Protein AF-A0A940NI03-F1 (afdb_monomer_lite)

Foldseek 3Di:
DDDPVPPDPPVVVVVVVVVVCVVCVVCVVPPVPDVVVVVVVVVVVVVVVVVVVVVVVVVCVVCVVVVHDDPVRVVVVVVVVVVVVVVVVVVVVVVVVVVVVVVVVVVVVVVVVVVVVVVVVVVVVVVVVVVVVVVVVVVVVVVVVVD

Secondary structure (DSSP, 8-state):
----TT--HHHHHHHHHHHHHHHHHHHHHHHTTSHHHHHHHHHHHHHHHHHHHHHHHHHHHHHHHTTPPPHHHHHHHHHHHHHHHHHHHHHHHHHHHHHHHHHHHHHHHHHHHHHHHHHHHHHHHHHHHHHHHHHHHHHHHHHHH--

Organism: NCBI:txid2820819

Structure (mmCIF, N/CA/C/O backbone):
data_AF-A0A940NI03-F1
#
_entry.id   AF-A0A940NI03-F1
#
loop_
_atom_site.group_PDB
_atom_site.id
_atom_site.type_symbol
_atom_site.label_atom_id
_atom_site.label_alt_id
_atom_site.label_comp_id
_atom_site.label_asym_id
_atom_site.label_entity_id
_atom_site.label_seq_id
_atom_site.pdbx_PDB_ins_code
_atom_site.Cartn_x
_atom_site.Cartn_y
_atom_site.Cartn_z
_atom_site.occupancy
_atom_site.B_iso_or_equiv
_atom_site.auth_seq_id
_atom_site.auth_comp_id
_atom_site.auth_asym_id
_atom_site.auth_atom_id
_atom_site.pdbx_PDB_model_num
ATOM 1 N N . MET A 1 1 ? 25.962 18.718 -73.850 1.00 43.06 1 MET A N 1
ATOM 2 C CA . MET A 1 1 ? 26.488 18.602 -72.474 1.00 43.06 1 MET A CA 1
ATOM 3 C C . MET A 1 1 ? 25.319 18.797 -71.528 1.00 43.06 1 MET A C 1
ATOM 5 O O . MET A 1 1 ? 24.975 19.934 -71.237 1.00 43.06 1 MET A O 1
ATOM 9 N N . THR A 1 2 ? 24.671 17.713 -71.105 1.00 37.06 2 THR A N 1
ATOM 10 C CA . THR A 1 2 ? 23.636 17.782 -70.067 1.00 37.06 2 THR A CA 1
ATOM 11 C C . THR A 1 2 ? 23.714 16.507 -69.241 1.00 37.06 2 THR A C 1
ATOM 13 O O . THR A 1 2 ? 23.519 15.406 -69.748 1.00 37.06 2 THR A O 1
ATOM 16 N N . ASN A 1 3 ? 24.109 16.696 -67.986 1.00 46.69 3 ASN A N 1
ATOM 17 C CA . ASN A 1 3 ? 24.268 15.703 -66.933 1.00 46.69 3 ASN A CA 1
ATOM 18 C C . ASN A 1 3 ? 22.977 14.885 -66.764 1.00 46.69 3 ASN A C 1
ATOM 20 O O . ASN A 1 3 ? 21.975 15.423 -66.301 1.00 46.69 3 ASN A O 1
ATOM 24 N N . GLN A 1 4 ? 23.004 13.595 -67.103 1.00 46.88 4 GLN A N 1
ATOM 25 C CA . GLN A 1 4 ? 21.900 12.653 -66.854 1.00 46.88 4 GLN A CA 1
ATOM 26 C C . GLN A 1 4 ? 22.234 11.599 -65.786 1.00 46.88 4 GLN A C 1
ATOM 28 O O . GLN A 1 4 ? 21.522 10.612 -65.636 1.00 46.88 4 GLN A O 1
ATOM 33 N N . ASN A 1 5 ? 23.250 11.841 -64.955 1.00 48.03 5 ASN A N 1
ATOM 34 C CA . ASN A 1 5 ? 23.602 10.961 -63.833 1.00 48.03 5 ASN A CA 1
ATOM 35 C C . ASN A 1 5 ? 22.630 11.057 -62.630 1.00 48.03 5 ASN A C 1
ATOM 37 O O . ASN A 1 5 ? 22.924 10.529 -61.567 1.00 48.03 5 ASN A O 1
ATOM 41 N N . PHE A 1 6 ? 21.474 11.719 -62.781 1.00 53.53 6 PHE A N 1
ATOM 42 C CA . PHE A 1 6 ? 20.450 11.870 -61.733 1.00 53.53 6 PHE A CA 1
ATOM 43 C C . PHE A 1 6 ? 19.268 10.883 -61.865 1.00 53.53 6 PHE A C 1
ATOM 45 O O . PHE A 1 6 ? 18.307 10.960 -61.109 1.00 53.53 6 PHE A O 1
ATOM 52 N N . THR A 1 7 ? 19.275 9.969 -62.839 1.00 60.22 7 THR A N 1
ATOM 53 C CA . THR A 1 7 ? 18.024 9.339 -63.316 1.00 60.22 7 THR A CA 1
ATOM 54 C C . THR A 1 7 ? 17.861 7.849 -63.039 1.00 60.22 7 THR A C 1
ATOM 56 O O . THR A 1 7 ? 17.155 7.175 -63.782 1.00 60.22 7 THR A O 1
ATOM 59 N N . ASP A 1 8 ? 18.426 7.318 -61.954 1.00 69.19 8 ASP A N 1
ATOM 60 C CA . ASP A 1 8 ? 17.980 5.995 -61.505 1.00 69.19 8 ASP A CA 1
ATOM 61 C C . ASP A 1 8 ? 18.061 5.817 -59.977 1.00 69.19 8 ASP A C 1
ATOM 63 O O . ASP A 1 8 ? 19.073 5.347 -59.446 1.00 69.19 8 ASP A O 1
ATOM 67 N N . PRO A 1 9 ? 16.988 6.182 -59.247 1.00 72.25 9 PRO A N 1
ATOM 68 C CA . PRO A 1 9 ? 16.853 5.923 -57.815 1.00 72.25 9 PRO A CA 1
ATOM 69 C C . PRO A 1 9 ? 17.059 4.449 -57.450 1.00 72.25 9 PRO A C 1
ATOM 71 O O . PRO A 1 9 ? 17.517 4.164 -56.347 1.00 72.25 9 PRO A O 1
ATOM 74 N N . LEU A 1 10 ? 16.777 3.516 -58.371 1.00 82.06 10 LEU A N 1
ATOM 75 C CA . LEU A 1 10 ? 17.008 2.091 -58.151 1.00 82.06 10 LEU A CA 1
ATOM 76 C C . LEU A 1 10 ? 18.491 1.738 -58.254 1.00 82.06 10 LEU A C 1
ATOM 78 O O . LEU A 1 10 ? 18.933 0.873 -57.509 1.00 82.06 10 LEU A O 1
ATOM 82 N N . LYS A 1 11 ? 19.282 2.413 -59.101 1.00 82.31 11 LYS A N 1
ATOM 83 C CA . LYS A 1 11 ? 20.748 2.244 -59.103 1.00 82.31 11 LYS A CA 1
ATOM 84 C C . LYS A 1 11 ? 21.387 2.802 -57.849 1.00 82.31 11 LYS A C 1
ATOM 86 O O . LYS A 1 11 ? 22.228 2.125 -57.283 1.00 82.31 11 LYS A O 1
ATOM 91 N N . ILE A 1 12 ? 20.968 3.980 -57.395 1.00 82.69 12 ILE A N 1
ATOM 92 C CA . ILE A 1 12 ? 21.475 4.553 -56.140 1.00 82.69 12 ILE A CA 1
ATOM 93 C C . ILE A 1 12 ? 21.096 3.641 -54.967 1.00 82.69 12 ILE A C 1
ATOM 95 O O . ILE A 1 12 ? 21.940 3.314 -54.140 1.00 82.69 12 ILE A O 1
ATOM 99 N N . TRP A 1 13 ? 19.849 3.164 -54.920 1.00 80.88 13 TRP A N 1
ATOM 100 C CA . TRP A 1 13 ? 19.408 2.208 -53.905 1.00 80.88 13 TRP A CA 1
ATOM 101 C C . TRP A 1 13 ? 20.171 0.883 -53.984 1.00 80.88 13 TRP A C 1
ATOM 103 O O . TRP A 1 13 ? 20.570 0.351 -52.953 1.00 80.88 13 TRP A O 1
ATOM 113 N N . LYS A 1 14 ? 20.433 0.384 -55.195 1.00 84.75 14 LYS A N 1
ATOM 114 C CA . LYS A 1 14 ? 21.223 -0.826 -55.427 1.00 84.75 14 LYS A CA 1
ATOM 115 C C . LYS A 1 14 ? 22.678 -0.645 -55.015 1.00 84.75 14 LYS A C 1
ATOM 117 O O . LYS A 1 14 ? 23.214 -1.512 -54.351 1.00 84.75 14 LYS A O 1
ATOM 122 N N . GLU A 1 15 ? 23.306 0.478 -55.336 1.00 85.94 15 GLU A N 1
ATOM 123 C CA . GLU A 1 15 ? 24.670 0.780 -54.899 1.00 85.94 15 GLU A CA 1
ATOM 124 C C . GLU A 1 15 ? 24.752 0.897 -53.374 1.00 85.94 15 GLU A C 1
ATOM 126 O O . GLU A 1 15 ? 25.686 0.365 -52.776 1.00 85.94 15 GLU A O 1
ATOM 131 N N . ILE A 1 16 ? 23.762 1.521 -52.727 1.00 80.88 16 ILE A N 1
ATOM 132 C CA . ILE A 1 16 ? 23.661 1.587 -51.261 1.00 80.88 16 ILE A CA 1
ATOM 133 C C . ILE A 1 16 ? 23.452 0.189 -50.668 1.00 80.88 16 ILE A C 1
ATOM 135 O O . ILE A 1 16 ? 24.096 -0.152 -49.678 1.00 80.88 16 ILE A O 1
ATOM 139 N N . TYR A 1 17 ? 22.590 -0.631 -51.271 1.00 83.25 17 TYR A N 1
ATOM 140 C CA . TYR A 1 17 ? 22.344 -2.008 -50.849 1.00 83.25 17 TYR A CA 1
ATOM 141 C C . TYR A 1 17 ? 23.593 -2.877 -51.012 1.00 83.25 17 TYR A C 1
ATOM 143 O O . TYR A 1 17 ? 24.040 -3.454 -50.031 1.00 83.25 17 TYR A O 1
ATOM 151 N N . ASP A 1 18 ? 24.208 -2.901 -52.195 1.00 86.75 18 ASP A N 1
ATOM 152 C CA . ASP A 1 18 ? 25.410 -3.685 -52.505 1.00 86.75 18 ASP A CA 1
ATOM 153 C C . ASP A 1 18 ? 26.598 -3.251 -51.623 1.00 86.75 18 ASP A C 1
ATOM 155 O O . ASP A 1 18 ? 27.435 -4.065 -51.221 1.00 86.75 18 ASP A O 1
ATOM 159 N N . THR A 1 19 ? 26.688 -1.955 -51.300 1.00 81.12 19 THR A N 1
ATOM 160 C CA . THR A 1 19 ? 27.698 -1.416 -50.375 1.00 81.12 19 THR A CA 1
ATOM 161 C C . THR A 1 19 ? 27.415 -1.850 -48.938 1.00 81.12 19 THR A C 1
ATOM 163 O O . THR A 1 19 ? 28.332 -2.303 -48.248 1.00 81.12 19 THR A O 1
ATOM 166 N N . ASN A 1 20 ? 26.156 -1.783 -48.499 1.00 80.56 20 ASN A N 1
ATOM 167 C CA . ASN A 1 20 ? 25.737 -2.270 -47.188 1.00 80.56 20 ASN A CA 1
ATOM 168 C C . ASN A 1 20 ? 25.928 -3.783 -47.063 1.00 80.56 20 ASN A C 1
ATOM 170 O O . ASN A 1 20 ? 26.436 -4.229 -46.047 1.00 80.56 20 ASN A O 1
ATOM 174 N N . GLU A 1 21 ? 25.601 -4.574 -48.081 1.00 80.06 21 GLU A N 1
ATOM 175 C CA . GLU A 1 21 ? 25.763 -6.029 -48.088 1.00 80.06 21 GLU A CA 1
ATOM 176 C C . GLU A 1 21 ? 27.236 -6.426 -47.980 1.00 80.06 21 GLU A C 1
ATOM 178 O O . GLU A 1 21 ? 27.578 -7.326 -47.222 1.00 80.06 21 GLU A O 1
ATOM 183 N N . LYS A 1 22 ? 28.143 -5.722 -48.663 1.00 77.75 22 LYS A N 1
ATOM 184 C CA . LYS A 1 22 ? 29.587 -5.973 -48.528 1.00 77.75 22 LYS A CA 1
ATOM 185 C C . LYS A 1 22 ? 30.120 -5.574 -47.155 1.00 77.75 22 LYS A C 1
ATOM 187 O O . LYS A 1 22 ? 30.964 -6.282 -46.604 1.00 77.75 22 LYS A O 1
ATOM 192 N N . PHE A 1 23 ? 29.647 -4.454 -46.609 1.00 74.44 23 PHE A N 1
ATOM 193 C CA . PHE A 1 23 ? 30.044 -3.977 -45.286 1.00 74.44 23 PHE A CA 1
ATOM 194 C C . PHE A 1 23 ? 29.514 -4.901 -44.181 1.00 74.44 23 PHE A C 1
ATOM 196 O O . PHE A 1 23 ? 30.301 -5.405 -43.383 1.00 74.44 23 PHE A O 1
ATOM 203 N N . PHE A 1 24 ? 28.216 -5.215 -44.193 1.00 70.62 24 PHE A N 1
ATOM 204 C CA . PHE A 1 24 ? 27.585 -6.161 -43.274 1.00 70.62 24 PHE A CA 1
ATOM 205 C C . PHE A 1 24 ? 28.087 -7.587 -43.484 1.00 70.62 24 PHE A C 1
ATOM 207 O O . PHE A 1 24 ? 28.333 -8.271 -42.507 1.00 70.62 24 PHE A O 1
ATOM 214 N N . GLY A 1 25 ? 28.317 -8.039 -44.715 1.00 71.56 25 GLY A N 1
ATOM 215 C CA . GLY A 1 25 ? 28.840 -9.376 -45.005 1.00 71.56 25 GLY A CA 1
ATOM 216 C C . GLY A 1 25 ? 30.240 -9.595 -44.428 1.00 71.56 25 GLY A C 1
ATOM 217 O O . GLY A 1 25 ? 30.493 -10.622 -43.802 1.00 71.56 25 GLY A O 1
ATOM 218 N N . LYS A 1 26 ? 31.136 -8.602 -44.545 1.00 66.25 26 LYS A N 1
ATOM 219 C CA . LYS A 1 26 ? 32.454 -8.640 -43.885 1.00 66.25 26 LYS A CA 1
ATOM 220 C C . LYS A 1 26 ? 32.365 -8.471 -42.368 1.00 66.25 26 LYS A C 1
ATOM 222 O O . LYS A 1 26 ? 33.044 -9.184 -41.636 1.00 66.25 26 LYS A O 1
ATOM 227 N N . MET A 1 27 ? 31.537 -7.545 -41.888 1.00 68.19 27 MET A N 1
ATOM 228 C CA . MET A 1 27 ? 31.376 -7.272 -40.457 1.00 68.19 27 MET A CA 1
ATOM 229 C C . MET A 1 27 ? 30.722 -8.453 -39.723 1.00 68.19 27 MET A C 1
ATOM 231 O O . MET A 1 27 ? 31.146 -8.817 -38.637 1.00 68.19 27 MET A O 1
ATOM 235 N N . VAL A 1 28 ? 29.739 -9.119 -40.320 1.00 69.38 28 VAL A N 1
ATOM 236 C CA . VAL A 1 28 ? 29.086 -10.297 -39.735 1.00 69.38 28 VAL A CA 1
ATOM 237 C C . VAL A 1 28 ? 30.046 -11.482 -39.681 1.00 69.38 28 VAL A C 1
ATOM 239 O O . VAL A 1 28 ? 30.080 -12.176 -38.672 1.00 69.38 28 VAL A O 1
ATOM 242 N N . ASN A 1 29 ? 30.862 -11.693 -40.716 1.00 68.50 29 ASN A N 1
ATOM 243 C CA . ASN A 1 29 ? 31.791 -12.820 -40.750 1.00 68.50 29 ASN A CA 1
ATOM 244 C C . ASN A 1 29 ? 32.967 -12.662 -39.768 1.00 68.50 29 ASN A C 1
ATOM 246 O O . ASN A 1 29 ? 33.324 -13.618 -39.085 1.00 68.50 29 ASN A O 1
ATOM 250 N N . ASP A 1 30 ? 33.535 -11.457 -39.655 1.00 67.25 30 ASP A N 1
ATOM 251 C CA . ASP A 1 30 ? 34.771 -11.237 -38.890 1.00 67.25 30 ASP A CA 1
ATOM 252 C C . ASP A 1 30 ? 34.552 -10.540 -37.536 1.00 67.25 30 ASP A C 1
ATOM 254 O O . ASP A 1 30 ? 35.455 -10.546 -36.699 1.00 67.25 30 ASP A O 1
ATOM 258 N N . SER A 1 31 ? 33.401 -9.895 -37.315 1.00 62.41 31 SER A N 1
ATOM 259 C CA . SER A 1 31 ? 33.144 -9.031 -36.150 1.00 62.41 31 SER A CA 1
ATOM 260 C C . SER A 1 31 ? 32.165 -9.654 -35.152 1.00 62.41 31 SER A C 1
ATOM 262 O O . SER A 1 31 ? 32.368 -9.477 -33.960 1.00 62.41 31 SER A O 1
ATOM 264 N N . VAL A 1 32 ? 31.197 -10.484 -35.573 1.00 65.38 32 VAL A N 1
ATOM 265 C CA . VAL A 1 32 ? 30.257 -11.179 -34.651 1.00 65.38 32 VAL A CA 1
ATOM 266 C C . VAL A 1 32 ? 30.967 -12.049 -33.605 1.00 65.38 32 VAL A C 1
ATOM 268 O O . VAL A 1 32 ? 30.439 -12.251 -32.515 1.00 65.38 32 VAL A O 1
ATOM 271 N N . GLN A 1 33 ? 32.169 -12.544 -33.910 1.00 64.81 33 GLN A N 1
ATOM 272 C CA . GLN A 1 33 ? 32.979 -13.342 -32.982 1.00 64.81 33 GLN A CA 1
ATOM 273 C C . GLN A 1 33 ? 33.957 -12.511 -32.133 1.00 64.81 33 GLN A C 1
ATOM 275 O O . GLN A 1 33 ? 34.646 -13.068 -31.281 1.00 64.81 33 GLN A O 1
ATOM 280 N N . LYS A 1 34 ? 34.046 -11.195 -32.357 1.00 72.12 34 LYS A N 1
ATOM 281 C CA . LYS A 1 34 ? 34.968 -10.298 -31.653 1.00 72.12 34 LYS A CA 1
ATOM 282 C C . LYS A 1 34 ? 34.247 -9.528 -30.556 1.00 72.12 34 LYS A C 1
ATOM 284 O O . LYS A 1 34 ? 33.114 -9.081 -30.716 1.00 72.12 34 LYS A O 1
ATOM 289 N N . GLU A 1 35 ? 34.956 -9.300 -29.458 1.00 67.31 35 GLU A N 1
ATOM 290 C CA . GLU A 1 35 ? 34.479 -8.520 -28.308 1.00 67.31 35 GLU A CA 1
ATOM 291 C C . GLU A 1 35 ? 34.065 -7.083 -28.699 1.00 67.31 35 GLU A C 1
ATOM 293 O O . GLU A 1 35 ? 33.133 -6.512 -28.133 1.00 67.31 35 GLU A O 1
ATOM 298 N N . GLU A 1 36 ? 34.665 -6.543 -29.764 1.00 70.94 36 GLU A N 1
ATOM 299 C CA . GLU A 1 36 ? 34.344 -5.248 -30.383 1.00 70.94 36 GLU A CA 1
ATOM 300 C C . GLU A 1 36 ? 32.885 -5.145 -30.870 1.00 70.94 36 GLU A C 1
ATOM 302 O O . GLU A 1 36 ? 32.275 -4.082 -30.754 1.00 70.94 36 GLU A O 1
ATOM 307 N N . PHE A 1 37 ? 32.284 -6.236 -31.361 1.00 73.88 37 PHE A N 1
ATOM 308 C CA . PHE A 1 37 ? 30.874 -6.241 -31.770 1.00 73.88 37 PHE A CA 1
ATOM 309 C C . PHE A 1 37 ? 29.934 -6.170 -30.567 1.00 73.88 37 PHE A C 1
ATOM 311 O O . PHE A 1 37 ? 28.938 -5.450 -30.608 1.00 73.88 37 PHE A O 1
ATOM 318 N N . SER A 1 38 ? 30.275 -6.853 -29.471 1.00 79.75 38 SER A N 1
ATOM 319 C CA . SER A 1 38 ? 29.539 -6.747 -28.205 1.00 79.75 38 SER A CA 1
ATOM 320 C C . SER A 1 38 ? 29.607 -5.322 -27.647 1.00 79.75 38 SER A C 1
ATOM 322 O O . SER A 1 38 ? 28.589 -4.754 -27.259 1.00 79.75 38 SER A O 1
ATOM 324 N N . SER A 1 39 ? 30.788 -4.696 -27.699 1.00 79.94 39 SER A N 1
ATOM 325 C CA . SER A 1 39 ? 30.984 -3.300 -27.290 1.00 79.94 39 SER A CA 1
ATOM 326 C C . SER A 1 39 ? 30.179 -2.314 -28.150 1.00 79.94 39 SER A C 1
ATOM 328 O O . SER A 1 39 ? 29.518 -1.415 -27.621 1.00 79.94 39 SER A O 1
ATOM 330 N N . TRP A 1 40 ? 30.154 -2.511 -29.471 1.00 79.44 40 TRP A N 1
ATOM 331 C CA . TRP A 1 40 ? 29.334 -1.701 -30.370 1.00 79.44 40 TRP A CA 1
ATOM 332 C C . TRP A 1 40 ? 27.834 -1.897 -30.121 1.00 79.44 40 TRP A C 1
ATOM 334 O O . TRP A 1 40 ? 27.100 -0.916 -30.021 1.00 79.44 40 TRP A O 1
ATOM 344 N N . MET A 1 41 ? 27.376 -3.138 -29.937 1.00 79.94 41 MET A N 1
ATOM 345 C CA . MET A 1 41 ? 25.983 -3.422 -29.585 1.00 79.94 41 MET A CA 1
ATOM 346 C C . MET A 1 41 ? 25.593 -2.820 -28.231 1.00 79.94 41 MET A C 1
ATOM 348 O O . MET A 1 41 ? 24.486 -2.300 -28.104 1.00 79.94 41 MET A O 1
ATOM 352 N N . GLY A 1 42 ? 26.505 -2.814 -27.254 1.00 85.69 42 GLY A N 1
ATOM 353 C CA . GLY A 1 42 ? 26.341 -2.083 -25.997 1.00 85.69 42 GLY A CA 1
ATOM 354 C C . GLY A 1 42 ? 26.175 -0.582 -26.228 1.00 85.69 42 GLY A C 1
ATOM 355 O O . GLY A 1 42 ? 25.233 0.013 -25.725 1.00 85.69 42 GLY A O 1
ATOM 356 N N . THR A 1 43 ? 26.993 0.008 -27.100 1.00 86.25 43 THR A N 1
ATOM 357 C CA . THR A 1 43 ? 26.897 1.435 -27.454 1.00 86.25 43 THR A CA 1
ATOM 358 C C . THR A 1 43 ? 25.575 1.775 -28.155 1.00 86.25 43 THR A C 1
ATOM 360 O O . THR A 1 43 ? 24.972 2.812 -27.886 1.00 86.25 43 THR A O 1
ATOM 363 N N . ILE A 1 44 ? 25.084 0.902 -29.043 1.00 85.88 44 ILE A N 1
ATOM 364 C CA . ILE A 1 44 ? 23.778 1.069 -29.702 1.00 85.88 44 ILE A CA 1
ATOM 365 C C . ILE A 1 44 ? 22.629 0.916 -28.699 1.00 85.88 44 ILE A C 1
ATOM 367 O O . ILE A 1 44 ? 21.649 1.664 -28.764 1.00 85.88 44 ILE A O 1
ATOM 371 N N . LEU A 1 45 ? 22.741 -0.024 -27.759 1.00 90.56 45 LEU A N 1
ATOM 372 C CA . LEU A 1 45 ? 21.779 -0.182 -26.674 1.00 90.56 45 LEU A CA 1
ATOM 373 C C . LEU A 1 45 ? 21.757 1.061 -25.775 1.00 90.56 45 LEU A C 1
ATOM 375 O O . LEU A 1 45 ? 20.679 1.591 -25.508 1.00 90.56 45 LEU A O 1
ATOM 379 N N . ASP A 1 46 ? 22.922 1.573 -25.384 1.00 93.25 46 ASP A N 1
ATOM 380 C CA . ASP A 1 46 ? 23.061 2.794 -24.587 1.00 93.25 46 ASP A CA 1
ATOM 381 C C . ASP A 1 46 ? 22.482 4.004 -25.316 1.00 93.25 46 ASP A C 1
ATOM 383 O O . ASP A 1 46 ? 21.757 4.801 -24.721 1.00 93.25 46 ASP A O 1
ATOM 387 N N . PHE A 1 47 ? 22.714 4.113 -26.625 1.00 93.38 47 PHE A N 1
ATOM 388 C CA . PHE A 1 47 ? 22.105 5.153 -27.447 1.00 93.38 47 PHE A CA 1
ATOM 389 C C . PHE A 1 47 ? 20.575 5.034 -27.479 1.00 93.38 47 PHE A C 1
ATOM 391 O O . PHE A 1 47 ? 19.869 6.029 -27.309 1.00 93.38 47 PHE A O 1
ATOM 398 N N . ASN A 1 48 ? 20.033 3.819 -27.630 1.00 92.81 48 ASN A N 1
ATOM 399 C CA . ASN A 1 48 ? 18.589 3.592 -27.577 1.00 92.81 48 ASN A CA 1
ATOM 400 C C . ASN A 1 48 ? 17.996 4.004 -26.222 1.00 92.81 48 ASN A C 1
ATOM 402 O O . ASN A 1 48 ? 16.961 4.675 -26.177 1.00 92.81 48 ASN A O 1
ATOM 406 N N . LEU A 1 49 ? 18.654 3.613 -25.129 1.00 95.12 49 LEU A N 1
ATOM 407 C CA . LEU A 1 49 ? 18.254 3.967 -23.771 1.00 95.12 49 LEU A CA 1
ATOM 408 C C . LEU A 1 49 ? 18.337 5.477 -23.542 1.00 95.12 49 LEU A C 1
ATOM 410 O O . LEU A 1 49 ? 17.409 6.053 -22.978 1.00 95.12 49 LEU A O 1
ATOM 414 N N . TYR A 1 50 ? 19.388 6.129 -24.034 1.00 94.50 50 TYR A N 1
ATOM 415 C CA . TYR A 1 50 ? 19.549 7.576 -23.974 1.00 94.50 50 TYR A CA 1
ATOM 416 C C . TYR A 1 50 ? 18.420 8.305 -24.710 1.00 94.50 50 TYR A C 1
ATOM 418 O O . TYR A 1 50 ? 17.778 9.177 -24.126 1.00 94.50 50 TYR A O 1
ATOM 426 N N . CYS A 1 51 ? 18.109 7.914 -25.950 1.00 92.75 51 CYS A N 1
ATOM 427 C CA . CYS A 1 51 ? 16.999 8.504 -26.701 1.00 92.75 51 CYS A CA 1
ATOM 428 C C . CYS A 1 51 ? 15.657 8.306 -25.986 1.00 92.75 51 CYS A C 1
ATOM 430 O O . CYS A 1 51 ? 14.869 9.246 -25.888 1.00 92.75 51 CYS A O 1
ATOM 432 N N . LYS A 1 52 ? 15.399 7.106 -25.448 1.00 91.31 52 LYS A N 1
ATOM 433 C CA . LYS A 1 52 ? 14.190 6.831 -24.655 1.00 91.31 52 LYS A CA 1
ATOM 434 C C . LYS A 1 52 ? 14.117 7.703 -23.406 1.00 91.31 52 LYS A C 1
ATOM 436 O O . LYS A 1 52 ? 13.059 8.259 -23.126 1.00 91.31 52 LYS A O 1
ATOM 441 N N . LYS A 1 53 ? 15.228 7.845 -22.681 1.00 93.00 53 LYS A N 1
ATOM 442 C CA . LYS A 1 53 ? 15.313 8.692 -21.490 1.00 93.00 53 LYS A CA 1
ATOM 443 C C . LYS A 1 53 ? 15.039 10.152 -21.836 1.00 93.00 53 LYS A C 1
ATOM 445 O O . LYS A 1 53 ? 14.181 10.761 -21.217 1.00 93.00 53 LYS A O 1
ATOM 450 N N . MET A 1 54 ? 15.690 10.677 -22.868 1.00 93.38 54 MET A N 1
ATOM 451 C CA . MET A 1 54 ? 15.489 12.049 -23.325 1.00 93.38 54 MET A CA 1
ATOM 452 C C . MET A 1 54 ? 14.031 12.312 -23.725 1.00 93.38 54 MET A C 1
ATOM 454 O O . MET A 1 54 ? 13.470 13.333 -23.340 1.00 93.38 54 MET A O 1
ATOM 458 N N . LEU A 1 55 ? 13.391 11.391 -24.453 1.00 91.31 55 LEU A N 1
ATOM 459 C CA . LEU A 1 55 ? 11.966 11.508 -24.782 1.00 91.31 55 LEU A CA 1
ATOM 460 C C . LEU A 1 55 ? 11.082 11.503 -23.528 1.00 91.31 55 LEU A C 1
ATOM 462 O O . LEU A 1 55 ? 10.147 12.297 -23.438 1.00 91.31 55 LEU A O 1
ATOM 466 N N . ASN A 1 56 ? 11.383 10.638 -22.558 1.00 88.94 56 ASN A N 1
ATOM 467 C CA . ASN A 1 56 ? 10.648 10.565 -21.299 1.00 88.94 56 ASN A CA 1
ATOM 468 C C . ASN A 1 56 ? 10.800 11.850 -20.467 1.00 88.94 56 ASN A C 1
ATOM 470 O O . ASN A 1 56 ? 9.806 12.388 -19.987 1.00 88.94 56 ASN A O 1
ATOM 474 N N . ASP A 1 57 ? 12.019 12.379 -20.358 1.00 90.25 57 ASP A N 1
ATOM 475 C CA . ASP A 1 57 ? 12.317 13.609 -19.619 1.00 90.25 57 ASP A CA 1
ATOM 476 C C . ASP A 1 57 ? 11.624 14.822 -20.267 1.00 90.25 57 ASP A C 1
ATOM 478 O O . ASP A 1 57 ? 10.997 15.624 -19.574 1.00 90.25 57 ASP A O 1
ATOM 482 N N . GLN A 1 58 ? 11.637 14.914 -21.603 1.00 88.75 58 GLN A N 1
ATOM 483 C CA . GLN A 1 58 ? 10.905 15.957 -22.330 1.00 88.75 58 GLN A CA 1
ATOM 484 C C . GLN A 1 58 ? 9.391 15.843 -22.138 1.00 88.75 58 GLN A C 1
ATOM 486 O O . GLN A 1 58 ? 8.716 16.855 -21.955 1.00 88.75 58 GLN A O 1
ATOM 491 N N . SER A 1 59 ? 8.853 14.620 -22.151 1.00 86.69 59 SER A N 1
ATOM 492 C CA . SER A 1 59 ? 7.437 14.395 -21.867 1.00 86.69 59 SER A CA 1
ATOM 493 C C . SER A 1 59 ? 7.082 14.821 -20.445 1.00 86.69 59 SER A C 1
ATOM 495 O O . SER A 1 59 ? 6.028 15.416 -20.250 1.00 86.69 59 SER A O 1
ATOM 497 N N . LYS A 1 60 ? 7.948 14.555 -19.460 1.00 84.81 60 LYS A N 1
ATOM 498 C CA . LYS A 1 60 ? 7.722 14.956 -18.070 1.00 84.81 60 LYS A CA 1
ATOM 499 C C . LYS A 1 60 ? 7.697 16.474 -17.923 1.00 84.81 60 LYS A C 1
ATOM 501 O O . LYS A 1 60 ? 6.720 17.003 -17.417 1.00 84.81 60 LYS A O 1
ATOM 506 N N . LEU A 1 61 ? 8.687 17.176 -18.478 1.00 85.69 61 LEU A N 1
ATOM 507 C CA . LEU A 1 61 ? 8.717 18.643 -18.470 1.00 85.69 61 LEU A CA 1
ATOM 508 C C . LEU A 1 61 ? 7.488 19.260 -19.151 1.00 85.69 61 LEU A C 1
ATOM 510 O O . LEU A 1 61 ? 6.964 20.268 -18.685 1.00 85.69 61 LEU A O 1
ATOM 514 N N . PHE A 1 62 ? 7.013 18.659 -20.246 1.00 87.00 62 PHE A N 1
ATOM 515 C CA . PHE A 1 62 ? 5.792 19.106 -20.914 1.00 87.00 62 PHE A CA 1
ATOM 516 C C . PHE A 1 62 ? 4.542 18.898 -20.048 1.00 87.00 62 PHE A C 1
ATOM 518 O O . PHE A 1 62 ? 3.696 19.792 -19.977 1.00 87.00 62 PHE A O 1
ATOM 525 N N . LEU A 1 63 ? 4.415 17.735 -19.404 1.00 85.31 63 LEU A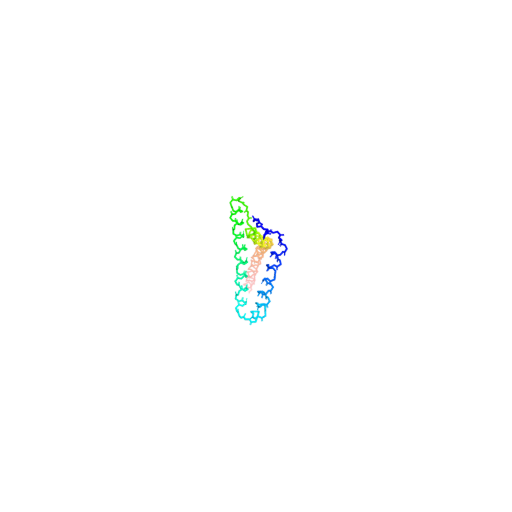 N 1
ATOM 526 C CA . LEU A 1 63 ? 3.297 17.434 -18.510 1.00 85.31 63 LEU A CA 1
ATOM 527 C C . LEU A 1 63 ? 3.316 18.361 -17.290 1.00 85.31 63 LEU A C 1
ATOM 529 O O . LEU A 1 63 ? 2.298 18.989 -17.011 1.00 85.31 63 LEU A O 1
ATOM 533 N N . ASP A 1 64 ? 4.481 18.554 -16.669 1.00 84.06 64 ASP A N 1
ATOM 534 C CA . ASP A 1 64 ? 4.678 19.464 -15.539 1.00 84.06 64 ASP A CA 1
ATOM 535 C C . ASP A 1 64 ? 4.296 20.906 -15.913 1.00 84.06 64 ASP A C 1
ATOM 537 O O . ASP A 1 64 ? 3.554 21.565 -15.187 1.00 84.06 64 ASP A O 1
ATOM 541 N N . ALA A 1 65 ? 4.723 21.390 -17.086 1.00 85.69 65 ALA A N 1
ATOM 542 C CA . ALA A 1 65 ? 4.385 22.734 -17.565 1.00 85.69 65 ALA A CA 1
ATOM 543 C C . ALA A 1 65 ? 2.877 22.938 -17.802 1.00 85.69 65 ALA A C 1
ATOM 545 O O . ALA A 1 65 ? 2.386 24.064 -17.717 1.00 85.69 65 ALA A O 1
ATOM 546 N N . ASN A 1 66 ? 2.139 21.864 -18.094 1.00 84.62 66 ASN A N 1
ATOM 547 C CA . ASN A 1 66 ? 0.688 21.883 -18.279 1.00 84.62 66 ASN A CA 1
ATOM 548 C C . ASN A 1 66 ? -0.078 21.396 -17.033 1.00 84.62 66 ASN A C 1
ATOM 550 O O . ASN A 1 66 ? -1.283 21.165 -17.121 1.00 84.62 66 ASN A O 1
ATOM 554 N N . ASN A 1 67 ? 0.593 21.252 -15.881 1.00 82.44 67 ASN A N 1
ATOM 555 C CA . ASN A 1 67 ? 0.033 20.720 -14.633 1.00 82.44 67 ASN A CA 1
ATOM 556 C C . ASN A 1 67 ? -0.638 19.340 -14.779 1.00 82.44 67 ASN A C 1
ATOM 558 O O . ASN A 1 67 ? -1.582 19.021 -14.053 1.00 82.44 67 ASN A O 1
ATOM 562 N N . PHE A 1 68 ? -0.173 18.513 -15.715 1.00 85.56 68 PHE A N 1
ATOM 563 C CA . PHE A 1 68 ? -0.616 17.131 -15.824 1.00 85.56 68 PHE A CA 1
ATOM 564 C C . PHE A 1 68 ? 0.275 16.218 -14.977 1.00 85.56 68 PHE A C 1
ATOM 566 O O . PHE A 1 68 ? 1.498 16.298 -15.082 1.00 85.56 68 PHE A O 1
ATOM 573 N N . PRO A 1 69 ? -0.310 15.318 -14.170 1.00 81.25 69 PRO A N 1
ATOM 574 C CA . PRO A 1 69 ? 0.468 14.373 -13.384 1.00 81.25 69 PRO A CA 1
ATOM 575 C C . PRO A 1 69 ? 1.174 13.359 -14.288 1.00 81.25 69 PRO A C 1
ATOM 577 O O . PRO A 1 69 ? 0.611 12.883 -15.280 1.00 81.25 69 PRO A O 1
ATOM 580 N N . SER A 1 70 ? 2.400 12.989 -13.918 1.00 86.12 70 SER A N 1
ATOM 581 C CA . SER A 1 70 ? 3.124 11.910 -14.583 1.00 86.12 70 SER A CA 1
ATOM 582 C C . SER A 1 70 ? 2.630 10.536 -14.112 1.00 86.12 70 SER A C 1
ATOM 584 O O . SER A 1 70 ? 1.939 10.397 -13.099 1.00 86.12 70 SER A O 1
ATOM 586 N N . LYS A 1 71 ? 3.014 9.475 -14.833 1.00 86.81 71 LYS A N 1
ATOM 587 C CA . LYS A 1 71 ? 2.709 8.093 -14.425 1.00 86.81 71 LYS A CA 1
ATOM 588 C C . LYS A 1 71 ? 3.277 7.764 -13.036 1.00 86.81 71 LYS A C 1
ATOM 590 O O . LYS A 1 71 ? 2.640 7.027 -12.285 1.00 86.81 71 LYS A O 1
ATOM 595 N N . ASP A 1 72 ? 4.444 8.309 -12.703 1.00 86.75 72 ASP A N 1
ATOM 596 C CA . ASP A 1 72 ? 5.097 8.077 -11.413 1.00 86.75 72 ASP A CA 1
ATOM 597 C C . ASP A 1 72 ? 4.314 8.730 -10.268 1.00 86.75 72 ASP A C 1
ATOM 599 O O . ASP A 1 72 ? 4.150 8.125 -9.208 1.00 86.75 72 ASP A O 1
ATOM 603 N N . ASP A 1 73 ? 3.754 9.921 -10.498 1.00 86.25 73 ASP A N 1
ATOM 604 C CA . ASP A 1 73 ? 2.931 10.616 -9.503 1.00 86.25 73 ASP A CA 1
ATOM 605 C C . ASP A 1 73 ? 1.642 9.839 -9.219 1.00 86.25 73 ASP A C 1
ATOM 607 O O . ASP A 1 73 ? 1.265 9.653 -8.063 1.00 86.25 73 ASP A O 1
ATOM 611 N N . ILE A 1 74 ? 1.007 9.300 -10.266 1.00 87.88 74 ILE A N 1
ATOM 612 C CA . ILE A 1 74 ? -0.180 8.442 -10.134 1.00 87.88 74 ILE A CA 1
ATOM 613 C C . ILE A 1 74 ? 0.153 7.176 -9.334 1.00 87.88 74 ILE A C 1
ATOM 615 O O . ILE A 1 74 ? -0.610 6.790 -8.450 1.00 87.88 74 ILE A O 1
ATOM 619 N N . ALA A 1 75 ? 1.294 6.538 -9.607 1.00 90.94 75 ALA A N 1
ATOM 620 C CA . ALA A 1 75 ? 1.727 5.349 -8.875 1.00 90.94 75 ALA A CA 1
ATOM 621 C C . ALA A 1 75 ? 2.020 5.653 -7.395 1.00 90.94 75 ALA A C 1
ATOM 623 O O . ALA A 1 75 ? 1.661 4.868 -6.516 1.00 90.94 75 ALA A O 1
ATOM 624 N N . SER A 1 76 ? 2.629 6.808 -7.114 1.00 92.19 76 SER A N 1
ATOM 625 C CA . SER A 1 76 ? 2.890 7.281 -5.752 1.00 92.19 76 SER A CA 1
ATOM 626 C C . SER A 1 76 ? 1.591 7.509 -4.974 1.00 92.19 76 SER A C 1
ATOM 628 O O . SER A 1 76 ? 1.436 7.000 -3.862 1.00 92.19 76 SER A O 1
ATOM 630 N N . VAL A 1 77 ? 0.614 8.191 -5.584 1.00 92.50 77 VAL A N 1
ATOM 631 C CA . VAL A 1 77 ? -0.711 8.399 -4.983 1.00 92.50 77 VAL A CA 1
ATOM 632 C C . VAL A 1 77 ? -1.423 7.068 -4.759 1.00 92.50 77 VAL A C 1
ATOM 634 O O . VAL A 1 77 ? -1.944 6.847 -3.672 1.00 92.50 77 VAL A O 1
ATOM 637 N N . ALA A 1 78 ? -1.396 6.150 -5.729 1.00 92.88 78 ALA A N 1
ATOM 638 C CA . ALA A 1 78 ? -2.002 4.828 -5.579 1.00 92.88 78 ALA A CA 1
ATOM 639 C C . ALA A 1 78 ? -1.398 4.048 -4.397 1.00 92.88 78 ALA A C 1
ATOM 641 O O . ALA A 1 78 ? -2.131 3.491 -3.586 1.00 92.88 78 ALA A O 1
ATOM 642 N N . SER A 1 79 ? -0.070 4.066 -4.246 1.00 93.00 79 SER A N 1
ATOM 643 C CA . SER A 1 79 ? 0.614 3.459 -3.095 1.00 93.00 79 SER A CA 1
ATOM 644 C C . SER A 1 79 ? 0.198 4.103 -1.769 1.00 93.00 79 SER A C 1
ATOM 646 O O . SER A 1 79 ? -0.026 3.420 -0.768 1.00 93.00 79 SER A O 1
ATOM 648 N N . MET A 1 80 ? 0.050 5.429 -1.752 1.00 93.81 80 MET A N 1
ATOM 649 C CA . MET A 1 80 ? -0.405 6.149 -0.568 1.00 93.81 80 MET A CA 1
ATOM 650 C C . MET A 1 80 ? -1.851 5.796 -0.203 1.00 93.81 80 MET A C 1
ATOM 652 O O . MET A 1 80 ? -2.131 5.615 0.978 1.00 93.81 80 MET A O 1
ATOM 656 N N . VAL A 1 81 ? -2.736 5.641 -1.192 1.00 95.00 81 VAL A N 1
ATOM 657 C CA . VAL A 1 81 ? -4.125 5.203 -0.989 1.00 95.00 81 VAL A CA 1
ATOM 658 C C . VAL A 1 81 ? -4.169 3.804 -0.385 1.00 95.00 81 VAL A C 1
ATOM 660 O O . VAL A 1 81 ? -4.782 3.638 0.662 1.00 95.00 81 VAL A O 1
ATOM 663 N N . VAL A 1 82 ? -3.434 2.841 -0.947 1.00 94.81 82 VAL A N 1
ATOM 664 C CA . VAL A 1 82 ? -3.357 1.473 -0.398 1.00 94.81 82 VAL A CA 1
ATOM 665 C C . VAL A 1 82 ? -2.859 1.477 1.053 1.00 94.81 82 VAL A C 1
ATOM 667 O O . VAL A 1 82 ? -3.383 0.768 1.907 1.00 94.81 82 VAL A O 1
ATOM 670 N N . ASN A 1 83 ? -1.867 2.314 1.369 1.00 95.31 83 ASN A N 1
ATOM 671 C CA . ASN A 1 83 ? -1.380 2.456 2.742 1.00 95.31 83 ASN A CA 1
ATOM 672 C C . ASN A 1 83 ? -2.410 3.093 3.684 1.00 95.31 83 ASN A C 1
ATOM 674 O O . ASN A 1 83 ? -2.398 2.801 4.880 1.00 95.31 83 ASN A O 1
ATOM 678 N N . VAL A 1 84 ? -3.246 4.004 3.185 1.00 95.94 84 VAL A N 1
ATOM 679 C CA . VAL A 1 84 ? -4.337 4.594 3.967 1.00 95.94 84 VAL A CA 1
ATOM 680 C C . VAL A 1 84 ? -5.424 3.557 4.209 1.00 95.94 84 VAL A C 1
ATOM 682 O O . VAL A 1 84 ? -5.818 3.409 5.357 1.00 95.94 84 VAL A O 1
ATOM 685 N N . GLU A 1 85 ? -5.837 2.803 3.190 1.00 94.81 85 GLU A N 1
ATOM 686 C CA . GLU A 1 85 ? -6.808 1.706 3.316 1.00 94.81 85 GLU A CA 1
ATOM 687 C C . GLU A 1 85 ? -6.359 0.704 4.386 1.00 94.81 85 GLU A C 1
ATOM 689 O O . GLU A 1 85 ? -7.058 0.507 5.373 1.00 94.81 85 GLU A O 1
ATOM 694 N N . ALA A 1 86 ? -5.121 0.210 4.302 1.00 95.06 86 ALA A N 1
ATOM 695 C CA . ALA A 1 86 ? -4.585 -0.724 5.292 1.00 95.06 86 ALA A CA 1
ATOM 696 C C . ALA A 1 86 ? -4.554 -0.157 6.727 1.00 95.06 86 ALA A C 1
ATOM 698 O O . ALA A 1 86 ? -4.721 -0.890 7.702 1.00 95.06 86 ALA A O 1
ATOM 699 N N . LYS A 1 87 ? -4.310 1.151 6.884 1.00 95.62 87 LYS A N 1
ATOM 700 C CA . LYS A 1 87 ? -4.346 1.808 8.201 1.00 95.62 87 LYS A CA 1
ATOM 701 C C . LYS A 1 87 ? -5.770 2.013 8.706 1.00 95.62 87 LYS A C 1
ATOM 703 O O . LYS A 1 87 ? -5.969 1.958 9.914 1.00 95.62 87 LYS A O 1
ATOM 708 N N . VAL A 1 88 ? -6.720 2.286 7.815 1.00 96.75 88 VAL A N 1
ATOM 709 C CA . VAL A 1 88 ? -8.139 2.408 8.157 1.00 96.75 88 VAL A CA 1
ATOM 710 C C . VAL A 1 88 ? -8.664 1.056 8.623 1.00 96.75 88 VAL A C 1
ATOM 712 O O . VAL A 1 88 ? -9.185 0.998 9.729 1.00 96.75 88 VAL A O 1
ATOM 715 N N . ASP A 1 89 ? -8.391 -0.025 7.892 1.00 94.44 89 ASP A N 1
ATOM 716 C CA . ASP A 1 89 ? -8.771 -1.387 8.292 1.00 94.44 89 ASP A CA 1
ATOM 717 C C . ASP A 1 89 ? -8.218 -1.748 9.683 1.00 94.44 89 ASP A C 1
ATOM 719 O O . ASP A 1 89 ? -8.926 -2.270 10.543 1.00 94.44 89 ASP A O 1
ATOM 723 N N . ALA A 1 90 ? -6.952 -1.407 9.953 1.00 94.50 90 ALA A N 1
ATOM 724 C CA . ALA A 1 90 ? -6.339 -1.643 11.260 1.00 94.50 90 ALA A CA 1
ATOM 725 C C . ALA A 1 90 ? -6.987 -0.814 12.385 1.00 94.50 90 ALA A C 1
ATOM 727 O O . ALA A 1 90 ? -7.071 -1.273 13.525 1.00 94.50 90 ALA A O 1
ATOM 728 N N . LEU A 1 91 ? -7.422 0.416 12.091 1.00 93.81 91 LEU A N 1
ATOM 729 C CA . LEU A 1 91 ? -8.149 1.249 13.049 1.00 93.81 91 LEU A CA 1
ATOM 730 C C . LEU A 1 91 ? -9.562 0.720 13.296 1.00 93.81 91 LEU A C 1
ATOM 732 O O . LEU A 1 91 ? -10.009 0.749 14.440 1.00 93.81 91 LEU A O 1
ATOM 736 N N . GLU A 1 92 ? -10.242 0.226 12.262 1.00 92.19 92 GLU A N 1
ATOM 737 C CA . GLU A 1 92 ? -11.551 -0.420 12.385 1.00 92.19 92 GLU A CA 1
ATOM 738 C C . GLU A 1 92 ? -11.459 -1.663 13.277 1.00 92.19 92 GLU A C 1
ATOM 740 O O . GLU A 1 92 ? -12.203 -1.773 14.249 1.00 92.19 92 GLU A O 1
ATOM 745 N N . GLU A 1 93 ? -10.468 -2.531 13.055 1.00 92.50 93 GLU A N 1
ATOM 746 C CA . GLU A 1 93 ? -10.235 -3.703 13.907 1.00 92.50 93 GLU A CA 1
ATOM 747 C C . GLU A 1 93 ? -9.925 -3.309 15.364 1.00 92.50 93 GLU A C 1
ATOM 749 O O . GLU A 1 93 ? -10.416 -3.927 16.314 1.00 92.50 93 GLU A O 1
ATOM 754 N N . GLN A 1 94 ? -9.113 -2.269 15.581 1.00 91.88 94 GLN A N 1
ATOM 755 C CA . GLN A 1 94 ? -8.832 -1.771 16.931 1.00 91.88 94 GLN A CA 1
ATOM 756 C C . GLN A 1 94 ? -10.077 -1.203 17.614 1.00 91.88 94 GLN A C 1
ATOM 758 O O . GLN A 1 94 ? -10.252 -1.408 18.819 1.00 91.88 94 GLN A O 1
ATOM 763 N N . LEU A 1 95 ? -10.930 -0.501 16.868 1.00 90.50 95 LEU A N 1
ATOM 764 C CA . LEU A 1 95 ? -12.158 0.085 17.388 1.00 90.50 95 LEU A CA 1
ATOM 765 C C . LEU A 1 95 ? -13.167 -0.999 17.780 1.00 90.50 95 LEU A C 1
ATOM 767 O O . LEU A 1 95 ? -13.700 -0.952 18.889 1.00 90.50 95 LEU A O 1
ATOM 771 N N . ASP A 1 96 ? -13.357 -2.009 16.932 1.00 86.94 96 ASP A N 1
ATOM 772 C CA . ASP A 1 96 ? -14.236 -3.145 17.218 1.00 86.94 96 ASP A CA 1
ATOM 773 C C . ASP A 1 96 ? -13.783 -3.901 18.477 1.00 86.94 96 ASP A C 1
ATOM 775 O O . ASP A 1 96 ? -14.590 -4.190 19.368 1.00 86.94 96 ASP A O 1
ATOM 779 N N . ASN A 1 97 ? -12.474 -4.137 18.616 1.00 86.19 97 ASN A N 1
ATOM 780 C CA . ASN A 1 97 ? -11.894 -4.771 19.802 1.00 86.19 97 ASN A CA 1
ATOM 781 C C . ASN A 1 97 ? -12.045 -3.919 21.078 1.00 86.19 97 ASN A C 1
ATOM 783 O O . ASN A 1 97 ? -12.212 -4.454 22.181 1.00 86.19 97 ASN A O 1
ATOM 787 N N . GLN A 1 98 ? -11.977 -2.588 20.971 1.00 84.06 98 GLN A N 1
ATOM 788 C CA . GLN A 1 98 ? -12.237 -1.704 22.110 1.00 84.06 98 GLN A CA 1
ATOM 789 C C . GLN A 1 98 ? -13.711 -1.720 22.507 1.00 84.06 98 GLN A C 1
ATOM 791 O O . GLN A 1 98 ? -14.013 -1.796 23.698 1.00 84.06 98 GLN A O 1
ATOM 796 N N . GLN A 1 99 ? -14.619 -1.705 21.535 1.00 81.31 99 GLN A N 1
ATOM 797 C CA . GLN A 1 99 ? -16.053 -1.726 21.793 1.00 81.31 99 GLN A CA 1
ATOM 798 C C . GLN A 1 99 ? -16.485 -3.043 22.453 1.00 81.31 99 GLN A C 1
ATOM 800 O O . GLN A 1 99 ? -17.262 -3.024 23.410 1.00 81.31 99 GLN A O 1
ATOM 805 N N . SER A 1 100 ? -15.941 -4.185 22.018 1.00 76.69 100 SER A N 1
ATOM 806 C CA . SER A 1 100 ? -16.184 -5.467 22.692 1.00 76.69 100 SER A CA 1
ATOM 807 C C . SER A 1 100 ? -15.639 -5.470 24.124 1.00 76.69 100 SER A C 1
ATOM 809 O O . SER A 1 100 ? -16.317 -5.923 25.048 1.00 76.69 100 SER A O 1
ATOM 811 N N . SER A 1 101 ? -14.449 -4.901 24.329 1.00 76.06 101 SER A N 1
ATOM 812 C CA . SER A 1 101 ? -13.833 -4.789 25.655 1.00 76.06 101 SER A CA 1
ATOM 813 C C . SER A 1 101 ? -14.632 -3.876 26.593 1.00 76.06 101 SER A C 1
ATOM 815 O O . SER A 1 101 ? -14.762 -4.171 27.778 1.00 76.06 101 SER A O 1
ATOM 817 N N . GLU A 1 102 ? -15.203 -2.778 26.092 1.00 78.25 102 GLU A N 1
ATOM 818 C CA . GLU A 1 102 ? -16.018 -1.860 26.893 1.00 78.25 102 GLU A CA 1
ATOM 819 C C . GLU A 1 102 ? -17.311 -2.528 27.387 1.00 78.25 102 GLU A C 1
ATOM 821 O O . GLU A 1 102 ? -17.683 -2.372 28.555 1.00 78.25 102 GLU A O 1
ATOM 826 N N . VAL A 1 103 ? -17.955 -3.344 26.544 1.00 75.56 103 VAL A N 1
ATOM 827 C CA . VAL A 1 103 ? -19.132 -4.142 26.929 1.00 75.56 103 VAL A CA 1
ATOM 828 C C . VAL A 1 103 ? -18.790 -5.128 28.053 1.00 75.56 103 VAL A C 1
ATOM 830 O O . VAL A 1 103 ? -19.544 -5.225 29.029 1.00 75.56 103 VAL A O 1
ATOM 833 N N . ASP A 1 104 ? -17.639 -5.797 27.973 1.00 82.31 104 ASP A N 1
ATOM 834 C CA . ASP A 1 104 ? -17.165 -6.703 29.026 1.00 82.31 104 ASP A CA 1
ATOM 835 C C . ASP A 1 104 ? -16.799 -5.964 30.321 1.00 82.31 104 ASP A C 1
ATOM 837 O O . ASP A 1 104 ? -17.127 -6.410 31.421 1.00 82.31 104 ASP A O 1
ATOM 841 N N . VAL A 1 105 ? -16.191 -4.781 30.238 1.00 83.00 105 VAL A N 1
ATOM 842 C CA . VAL A 1 105 ? -15.898 -3.971 31.431 1.00 83.00 105 VAL A CA 1
ATOM 843 C C . VAL A 1 105 ? -17.189 -3.514 32.117 1.00 83.00 105 VAL A C 1
ATOM 845 O O . VAL A 1 105 ? -17.267 -3.517 33.349 1.00 83.00 105 VAL A O 1
ATOM 848 N N . LEU A 1 106 ? -18.225 -3.146 31.359 1.00 84.62 106 LEU A N 1
ATOM 849 C CA . LEU A 1 106 ? -19.524 -2.758 31.915 1.00 84.62 106 LEU A CA 1
ATOM 850 C C . LEU A 1 106 ? -20.238 -3.931 32.600 1.00 84.62 106 LEU A C 1
ATOM 852 O O . LEU A 1 106 ? -20.821 -3.742 33.677 1.00 84.62 106 LEU A O 1
ATOM 856 N N . SER A 1 107 ? -20.177 -5.132 32.018 1.00 85.44 107 SER A N 1
ATOM 857 C CA . SER A 1 107 ? -20.755 -6.342 32.612 1.00 85.44 107 SER A CA 1
ATOM 858 C C . SER A 1 107 ? -20.027 -6.717 33.910 1.00 85.44 107 SER A C 1
ATOM 860 O O . SER A 1 107 ? -20.670 -6.848 34.957 1.00 85.44 107 SER A O 1
ATOM 862 N N . LEU A 1 108 ? -18.690 -6.718 33.898 1.00 89.56 108 LEU A N 1
ATOM 863 C CA . LEU A 1 108 ? -17.853 -6.926 35.081 1.00 89.56 108 LEU A CA 1
ATOM 864 C C . LEU A 1 108 ? -18.133 -5.884 36.164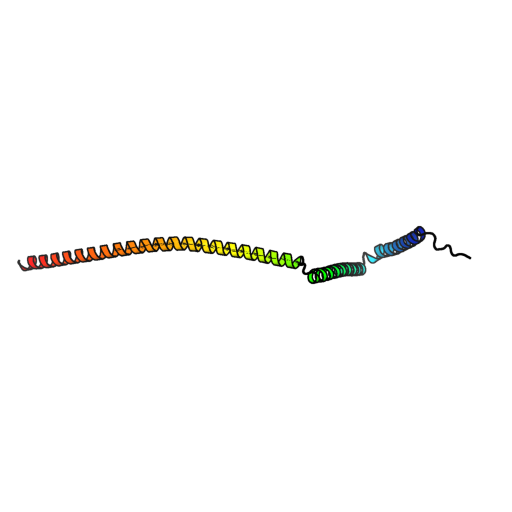 1.00 89.56 108 LEU A C 1
ATOM 866 O O . LEU A 1 108 ? -18.261 -6.224 37.340 1.00 89.56 108 LEU A O 1
ATOM 870 N N . LYS A 1 109 ? -18.290 -4.607 35.798 1.00 92.06 109 LYS A N 1
ATOM 871 C CA . LYS A 1 109 ? -18.612 -3.542 36.757 1.00 92.06 109 LYS A CA 1
ATOM 872 C C . LYS A 1 109 ? -19.961 -3.791 37.432 1.00 92.06 109 LYS A C 1
ATOM 874 O O . LYS A 1 109 ? -20.079 -3.589 38.642 1.00 92.06 109 LYS A O 1
ATOM 879 N N . LYS A 1 110 ? -20.966 -4.262 36.686 1.00 92.44 110 LYS A N 1
ATOM 880 C CA . LYS A 1 110 ? -22.275 -4.644 37.236 1.00 92.44 110 LYS A CA 1
ATOM 881 C C . LYS A 1 110 ? -22.142 -5.815 38.210 1.00 92.44 110 LYS A C 1
ATOM 883 O O . LYS A 1 110 ? -22.677 -5.737 39.317 1.00 92.44 110 LYS A O 1
ATOM 888 N N . ASP A 1 111 ? -21.393 -6.851 37.858 1.00 92.56 111 ASP A N 1
ATOM 889 C CA . ASP A 1 111 ? -21.207 -8.009 38.735 1.00 92.56 111 ASP A CA 1
ATOM 890 C C . ASP A 1 111 ? -20.398 -7.662 39.991 1.00 92.56 111 ASP A C 1
ATOM 892 O O . ASP A 1 111 ? -20.787 -8.047 41.092 1.00 92.56 111 ASP A O 1
ATOM 896 N N . VAL A 1 112 ? -19.378 -6.806 39.884 1.00 93.94 112 VAL A N 1
ATOM 897 C CA . VAL A 1 112 ? -18.657 -6.252 41.043 1.00 93.94 112 VAL A CA 1
ATOM 898 C C . VAL A 1 112 ? -19.591 -5.450 41.953 1.00 93.94 112 VAL A C 1
ATOM 900 O O . VAL A 1 112 ? -19.487 -5.547 43.177 1.00 93.94 112 VAL A O 1
ATOM 903 N N . THR A 1 113 ? -20.534 -4.674 41.402 1.00 94.12 113 THR A N 1
ATOM 904 C CA . THR A 1 113 ? -21.506 -3.954 42.243 1.00 94.12 113 THR A CA 1
ATOM 905 C C . THR A 1 113 ? -22.445 -4.897 42.991 1.00 94.12 113 THR A C 1
ATOM 907 O O . THR A 1 113 ? -22.704 -4.645 44.167 1.00 94.12 113 THR A O 1
ATOM 910 N N . LYS A 1 114 ? -22.881 -6.001 42.368 1.00 95.00 114 LYS A N 1
ATOM 911 C CA . LYS A 1 114 ? -23.685 -7.037 43.037 1.00 95.00 114 LYS A CA 1
ATOM 912 C C . LYS A 1 114 ? -22.884 -7.778 44.108 1.00 95.00 114 LYS A C 1
ATOM 914 O O . LYS A 1 114 ? -23.320 -7.874 45.247 1.00 95.00 114 LYS A O 1
ATOM 919 N N . LEU A 1 115 ? -21.659 -8.202 43.803 1.00 94.62 115 LEU A N 1
ATOM 920 C CA . LEU A 1 115 ? -20.783 -8.830 44.797 1.00 94.62 115 LEU A CA 1
ATOM 921 C C . LEU A 1 115 ? -20.525 -7.906 45.989 1.00 94.62 115 LEU A C 1
ATOM 923 O O . LEU A 1 115 ? -20.464 -8.362 47.130 1.00 94.62 115 LEU A O 1
ATOM 927 N N . LYS A 1 116 ? -20.417 -6.593 45.755 1.00 95.56 116 LYS A N 1
ATOM 928 C CA . LYS A 1 116 ? -20.278 -5.601 46.824 1.00 95.56 116 LYS A CA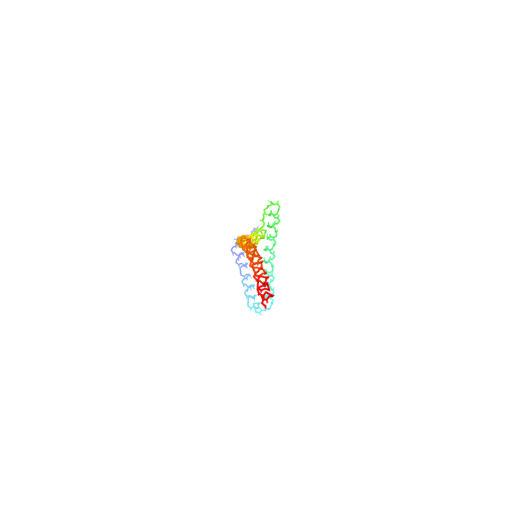 1
ATOM 929 C C . LYS A 1 116 ? -21.537 -5.499 47.690 1.00 95.56 116 LYS A C 1
ATOM 931 O O . LYS A 1 116 ? -21.405 -5.308 48.900 1.00 95.56 116 LYS A O 1
ATOM 936 N N . THR A 1 117 ? -22.737 -5.603 47.113 1.00 95.94 117 THR A N 1
ATOM 937 C CA . THR A 1 117 ? -23.986 -5.625 47.895 1.00 95.94 117 THR A CA 1
ATOM 938 C C . THR A 1 117 ? -24.121 -6.915 48.692 1.00 95.94 117 THR A C 1
ATOM 940 O O . THR A 1 117 ? -24.413 -6.851 49.885 1.00 95.94 117 THR A O 1
ATOM 943 N N . ASP A 1 118 ? -23.811 -8.055 48.079 1.00 95.69 118 ASP A N 1
ATOM 944 C CA . ASP A 1 118 ? -23.885 -9.366 48.727 1.00 95.69 118 ASP A CA 1
ATOM 945 C C . ASP A 1 118 ? -22.871 -9.456 49.872 1.00 95.69 118 ASP A C 1
ATOM 947 O O . ASP A 1 118 ? -23.218 -9.833 50.988 1.00 95.69 118 ASP A O 1
ATOM 951 N N . THR A 1 119 ? -21.643 -8.979 49.646 1.00 95.88 119 THR A N 1
ATOM 952 C CA . THR A 1 119 ? -20.606 -8.866 50.686 1.00 95.88 119 THR A CA 1
ATOM 953 C C . THR A 1 119 ? -21.077 -8.008 51.859 1.00 95.88 119 THR A C 1
ATOM 955 O O . THR A 1 119 ? -20.871 -8.388 53.010 1.00 95.88 119 THR A O 1
ATOM 958 N N . LYS A 1 120 ? -21.741 -6.869 51.606 1.00 95.50 120 LYS A N 1
ATOM 959 C CA . LYS A 1 120 ? -22.305 -6.044 52.687 1.00 95.50 120 LYS A CA 1
ATOM 960 C C . LYS A 1 120 ? -23.388 -6.790 53.465 1.00 95.50 120 LYS A C 1
ATOM 962 O O . LYS A 1 120 ? -23.395 -6.715 54.687 1.00 95.50 120 LYS A O 1
ATOM 967 N N . SER A 1 121 ? -24.277 -7.505 52.777 1.00 96.75 121 SER A N 1
ATOM 968 C CA . SER A 1 121 ? -25.337 -8.286 53.423 1.00 96.75 121 SER A CA 1
ATOM 969 C C . SER A 1 121 ? -24.762 -9.398 54.304 1.00 96.75 121 SER A C 1
ATOM 971 O O . SER A 1 121 ? -25.135 -9.505 55.472 1.00 96.75 121 SER A O 1
ATOM 973 N N . ILE A 1 122 ? -23.781 -10.147 53.794 1.00 96.44 122 ILE A N 1
ATOM 974 C CA . ILE A 1 122 ? -23.051 -11.168 54.556 1.00 96.44 122 ILE A CA 1
ATOM 975 C C . ILE A 1 122 ? -22.357 -10.543 55.770 1.00 96.44 122 ILE A C 1
ATOM 977 O O . ILE A 1 122 ? -22.401 -11.101 56.864 1.00 96.44 122 ILE A O 1
ATOM 981 N N . GLN A 1 123 ? -21.743 -9.367 55.613 1.00 95.81 123 GLN A N 1
ATOM 982 C CA . GLN A 1 123 ? -21.096 -8.661 56.717 1.00 95.81 123 GLN A CA 1
ATOM 983 C C . GLN A 1 123 ? -22.095 -8.293 57.827 1.00 95.81 123 GLN A C 1
ATOM 985 O O . GLN A 1 123 ? -21.771 -8.438 59.007 1.00 95.81 123 GLN A O 1
ATOM 990 N N . THR A 1 124 ? -23.311 -7.873 57.469 1.00 96.06 124 THR A N 1
ATOM 991 C CA . THR A 1 124 ? -24.398 -7.633 58.431 1.00 96.06 124 THR A CA 1
ATOM 992 C C . THR A 1 124 ? -24.817 -8.925 59.133 1.00 96.06 124 THR A C 1
ATOM 994 O O . THR A 1 124 ? -24.834 -8.958 60.362 1.00 96.06 124 THR A O 1
ATOM 997 N N . GLN A 1 125 ? -25.060 -10.004 58.383 1.00 96.62 125 GLN A N 1
ATOM 998 C CA . GLN A 1 125 ? -25.446 -11.307 58.943 1.00 96.62 125 GLN A CA 1
ATOM 999 C C . GLN A 1 125 ? -24.379 -11.875 59.890 1.00 96.62 125 GLN A C 1
ATOM 1001 O O . GLN A 1 125 ? -24.702 -12.384 60.959 1.00 96.62 125 GLN A O 1
ATOM 1006 N N . ILE A 1 126 ? -23.093 -11.743 59.554 1.00 96.69 126 ILE A N 1
ATOM 1007 C CA . ILE A 1 126 ? -21.983 -12.129 60.438 1.00 96.69 126 ILE A CA 1
ATOM 1008 C C . ILE A 1 126 ? -21.990 -11.301 61.729 1.00 96.69 126 ILE A C 1
ATOM 1010 O O . ILE A 1 126 ? -21.731 -11.842 62.805 1.00 96.69 126 ILE A O 1
ATOM 1014 N N . GLY A 1 127 ? -22.286 -10.001 61.642 1.00 95.75 127 GLY A N 1
ATOM 1015 C CA . GLY A 1 127 ? -22.424 -9.135 62.813 1.00 95.75 127 GLY A CA 1
ATOM 1016 C C . GLY A 1 127 ? -23.555 -9.583 63.741 1.00 95.75 127 GLY A C 1
ATOM 1017 O O . GLY A 1 127 ? -23.358 -9.680 64.953 1.00 95.75 127 GLY A O 1
ATOM 1018 N N . GLU A 1 128 ? -24.709 -9.923 63.168 1.00 95.81 128 GLU A N 1
ATOM 1019 C CA . GLU A 1 128 ? -25.856 -10.463 63.904 1.00 95.81 128 GLU A CA 1
ATOM 1020 C C . GLU A 1 128 ? -25.511 -11.801 64.566 1.00 95.81 128 GLU A C 1
ATOM 1022 O O . GLU A 1 128 ? -25.663 -11.937 65.781 1.00 95.81 128 GLU A O 1
ATOM 1027 N N . VAL A 1 129 ? -24.944 -12.752 63.816 1.00 96.69 129 VAL A N 1
ATOM 1028 C CA . VAL A 1 129 ? -24.507 -14.053 64.347 1.00 96.69 129 VAL A CA 1
ATOM 1029 C C . VAL A 1 129 ? -23.523 -13.864 65.499 1.00 96.69 129 VAL A C 1
ATOM 1031 O O . VAL A 1 129 ? -23.709 -14.455 66.562 1.00 96.69 129 VAL A O 1
ATOM 1034 N N . LYS A 1 130 ? -22.530 -12.980 65.352 1.00 96.00 130 LYS A N 1
ATOM 1035 C CA . LYS A 1 130 ? -21.573 -12.667 66.421 1.00 96.00 130 LYS A CA 1
ATOM 1036 C C . LYS A 1 130 ? -22.271 -12.154 67.683 1.00 96.00 130 LYS A C 1
ATOM 1038 O O . LYS A 1 130 ? -21.933 -12.597 68.776 1.00 96.00 130 LYS A O 1
ATOM 1043 N N . SER A 1 131 ? -23.255 -11.264 67.539 1.00 94.69 131 SER A N 1
ATOM 1044 C CA . SER A 1 131 ? -24.020 -10.747 68.682 1.00 94.69 131 SER A CA 1
ATOM 1045 C C . SER A 1 131 ? -24.816 -11.847 69.393 1.00 94.69 131 SER A C 1
ATOM 1047 O O . SER A 1 131 ? -24.788 -11.935 70.620 1.00 94.69 131 SER A O 1
ATOM 1049 N N . THR A 1 132 ? -25.459 -12.745 68.635 1.00 95.62 132 THR A N 1
ATOM 1050 C CA . THR A 1 132 ? -26.197 -13.878 69.212 1.00 95.62 132 THR A CA 1
ATOM 1051 C C . THR A 1 132 ? -25.272 -14.851 69.934 1.00 95.62 132 THR A C 1
ATOM 1053 O O . THR A 1 132 ? -25.619 -15.320 71.015 1.00 95.62 132 THR A O 1
ATOM 1056 N N . LEU A 1 133 ? -24.071 -15.097 69.398 1.00 95.00 133 LEU A N 1
ATOM 1057 C CA . LEU A 1 133 ? -23.072 -15.956 70.027 1.00 95.00 133 LEU A CA 1
ATOM 1058 C C . LEU A 1 133 ? -22.601 -15.377 71.370 1.00 95.00 133 LEU A C 1
ATOM 1060 O O . LEU A 1 133 ? -22.586 -16.096 72.364 1.00 95.00 133 LEU A O 1
ATOM 1064 N N . SER A 1 134 ? -22.297 -14.074 71.427 1.00 93.75 134 SER A N 1
ATOM 1065 C CA . SER A 1 134 ? -21.913 -13.406 72.680 1.00 93.75 134 SER A CA 1
ATOM 1066 C C . SER A 1 134 ? -23.027 -13.433 73.729 1.00 93.75 134 SER A C 1
ATOM 1068 O O . SER A 1 134 ? -22.754 -13.685 74.901 1.00 93.75 134 SER A O 1
ATOM 1070 N N . ASN A 1 135 ? -24.288 -13.248 73.323 1.00 94.19 135 ASN A N 1
ATOM 1071 C CA . ASN A 1 135 ? -25.424 -13.380 74.239 1.00 94.19 135 ASN A CA 1
ATOM 1072 C C . ASN A 1 135 ? -25.531 -14.805 74.806 1.00 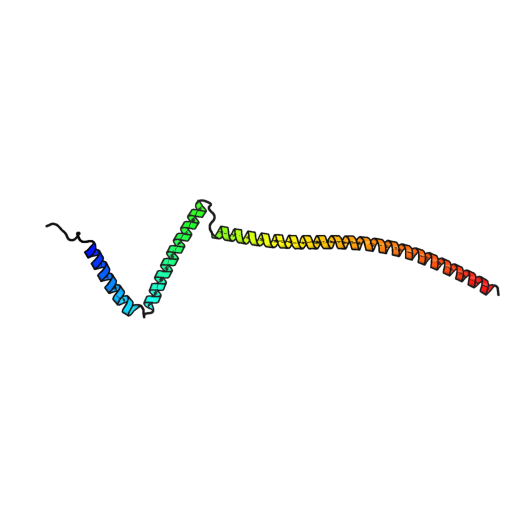94.19 135 ASN A C 1
ATOM 1074 O O . ASN A 1 135 ? -25.759 -14.981 76.002 1.00 94.19 135 ASN A O 1
ATOM 1078 N N . ILE A 1 136 ? -25.347 -15.830 73.966 1.00 94.25 136 ILE A N 1
ATOM 1079 C CA . ILE A 1 136 ? -25.340 -17.233 74.405 1.00 94.25 136 ILE A CA 1
ATOM 1080 C C . ILE A 1 136 ? -24.184 -17.488 75.383 1.00 94.25 136 ILE A C 1
ATOM 1082 O O . ILE A 1 136 ? -24.399 -18.116 76.419 1.00 94.25 136 ILE A O 1
ATOM 1086 N N . GLU A 1 137 ? -22.980 -16.982 75.106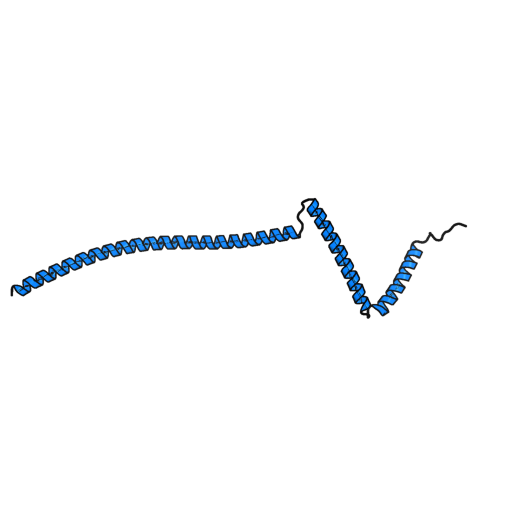 1.00 92.94 137 GLU A N 1
ATOM 1087 C CA . GLU A 1 137 ? -21.829 -17.102 76.012 1.00 92.94 137 GLU A CA 1
ATOM 1088 C C . GLU A 1 137 ? -22.085 -16.455 77.383 1.00 92.94 137 GLU A C 1
ATOM 1090 O O . GLU A 1 137 ? -21.745 -17.041 78.414 1.00 92.94 137 GLU A O 1
ATOM 1095 N N . GLU A 1 138 ? -22.705 -15.272 77.425 1.00 91.88 138 GLU A N 1
ATOM 1096 C CA . GLU A 1 138 ? -23.085 -14.625 78.686 1.00 91.88 138 GLU A CA 1
ATOM 1097 C C . GLU A 1 138 ? -24.115 -15.440 79.472 1.00 91.88 138 GLU A C 1
ATOM 1099 O O . GLU A 1 138 ? -23.979 -15.603 80.689 1.00 91.88 138 GLU A O 1
ATOM 1104 N N . LEU A 1 139 ? -25.134 -15.975 78.794 1.00 92.56 139 LEU A N 1
ATO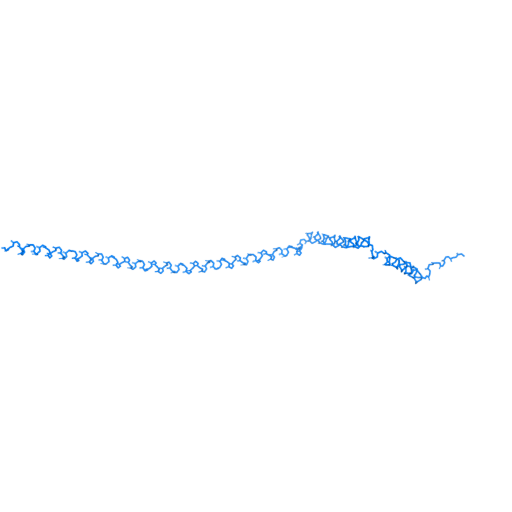M 1105 C CA . LEU A 1 139 ? -26.146 -16.821 79.428 1.00 92.56 139 LEU A CA 1
ATOM 1106 C C . LEU A 1 139 ? -25.531 -18.109 79.990 1.00 92.56 139 LEU A C 1
ATOM 1108 O O . LEU A 1 139 ? -25.828 -18.481 81.125 1.00 92.56 139 LEU A O 1
ATOM 1112 N N . LEU A 1 140 ? -24.628 -18.759 79.247 1.00 90.38 140 LEU A N 1
ATOM 1113 C CA . LEU A 1 140 ? -23.910 -19.945 79.720 1.00 90.38 140 LEU A CA 1
ATOM 1114 C C . LEU A 1 140 ? -23.048 -19.642 80.950 1.00 90.38 140 LEU A C 1
ATOM 1116 O O . LEU A 1 140 ? -23.040 -20.434 81.895 1.00 90.38 140 LEU A O 1
ATOM 1120 N N . LYS A 1 141 ? -22.364 -18.490 80.986 1.00 90.31 141 LYS A N 1
ATOM 1121 C CA . LYS A 1 141 ? -21.608 -18.063 82.175 1.00 90.31 141 LYS A CA 1
ATOM 1122 C C . LYS A 1 141 ? -22.505 -17.903 83.400 1.00 90.31 141 LYS A C 1
ATOM 1124 O O . LYS A 1 141 ? -22.140 -18.410 84.455 1.00 90.31 141 LYS A O 1
ATOM 1129 N N . LYS A 1 142 ? -23.672 -17.262 83.258 1.00 88.38 142 LYS A N 1
ATOM 1130 C CA . LYS A 1 142 ? -24.636 -17.101 84.364 1.00 88.38 142 LYS A CA 1
ATOM 1131 C C . LYS A 1 142 ? -25.114 -18.448 84.907 1.00 88.38 142 LYS A C 1
ATOM 1133 O O . LYS A 1 142 ? -25.047 -18.675 86.107 1.00 88.38 142 LYS A O 1
ATOM 1138 N N . ILE A 1 143 ? -25.502 -19.368 84.022 1.00 86.19 143 ILE A N 1
ATOM 1139 C CA . ILE A 1 143 ? -25.973 -20.707 84.416 1.00 86.19 143 ILE A CA 1
ATOM 1140 C C . ILE A 1 143 ? -24.867 -21.512 85.115 1.00 86.19 143 ILE A C 1
ATOM 1142 O O . ILE A 1 143 ? -25.140 -22.268 86.044 1.00 86.19 143 ILE A O 1
ATOM 1146 N N . THR A 1 144 ? -23.615 -21.365 84.676 1.00 75.81 144 THR A N 1
ATOM 1147 C CA . THR A 1 144 ? -22.482 -22.110 85.248 1.00 75.81 144 THR A CA 1
ATOM 1148 C C . THR A 1 144 ? -21.995 -21.505 86.570 1.00 75.81 144 THR A C 1
ATOM 1150 O O . THR A 1 144 ? -21.427 -22.233 87.372 1.00 75.81 144 THR A O 1
ATOM 1153 N N . SER A 1 145 ? -22.222 -20.208 86.828 1.00 68.50 145 SER A N 1
ATOM 1154 C CA . SER A 1 145 ? -21.887 -19.571 88.115 1.00 68.50 145 SER A CA 1
ATOM 1155 C C . SER A 1 145 ? -22.987 -19.669 89.180 1.00 68.50 145 SER A C 1
ATOM 1157 O O . SER A 1 145 ? -22.726 -19.343 90.332 1.00 68.50 145 SER A O 1
ATOM 1159 N N . GLU A 1 146 ? -24.214 -20.049 88.810 1.00 55.31 146 GLU A N 1
ATOM 1160 C CA . GLU A 1 146 ? -25.349 -20.253 89.733 1.00 55.31 146 GLU A CA 1
ATOM 1161 C C . GLU A 1 146 ? -25.461 -21.697 90.274 1.00 55.31 146 GLU A C 1
ATOM 1163 O O . GLU A 1 146 ? -26.408 -22.014 90.995 1.00 55.31 146 GLU A O 1
ATOM 1168 N N . LYS A 1 147 ? -24.496 -22.572 89.969 1.00 45.81 147 LYS A N 1
ATOM 1169 C CA . LYS A 1 147 ? -24.323 -23.898 90.588 1.00 45.81 147 LYS A CA 1
ATOM 1170 C C . LYS A 1 147 ? -23.094 -23.924 91.482 1.00 45.81 147 LYS A C 1
ATOM 1172 O O . LYS A 1 147 ? -23.172 -24.622 92.516 1.00 45.81 147 LYS A O 1
#

Sequence (147 aa):
MTNQNFTDPLKIWKEIYDTNEKFFGKMVNDSVQKEEFSSWMGTILDFNLYCKKMLNDQSKLFLDANNFPSKDDIASVASMVVNVEAKVDALEEQLDNQQSSEVDVLSLKKDVTKLKTDTKSIQTQIGEVKSTLSNIEELLKKITSEK

Radius of gyration: 50.14 Å; chains: 1; bounding box: 61×47×163 Å

pLDDT: mean 84.3, std 12.61, range [37.06, 96.75]